Protein AF-A0A7Y4C6B8-F1 (afdb_monomer_lite)

Structure (mmCIF, N/CA/C/O backbone):
data_AF-A0A7Y4C6B8-F1
#
_entry.id   AF-A0A7Y4C6B8-F1
#
loop_
_atom_site.group_PDB
_atom_site.id
_atom_site.type_symbol
_atom_site.label_atom_id
_atom_site.label_alt_id
_atom_site.label_comp_id
_atom_site.label_asym_id
_atom_site.label_entity_id
_atom_site.label_seq_id
_atom_site.pdbx_PDB_ins_code
_atom_site.Cartn_x
_atom_site.Cartn_y
_atom_site.Cartn_z
_atom_site.occupancy
_atom_site.B_iso_or_equiv
_atom_site.auth_seq_id
_atom_site.auth_comp_id
_atom_site.auth_asym_id
_atom_site.auth_atom_id
_atom_site.pdbx_PDB_model_num
ATOM 1 N N . MET A 1 1 ? 4.703 -9.894 2.223 1.00 94.94 1 MET A N 1
ATOM 2 C CA . MET A 1 1 ? 3.287 -9.656 2.581 1.00 94.94 1 MET A CA 1
ATOM 3 C C . MET A 1 1 ? 2.396 -9.545 1.344 1.00 94.94 1 MET A C 1
ATOM 5 O O . MET A 1 1 ? 2.721 -8.784 0.436 1.00 94.94 1 MET A O 1
ATOM 9 N N . ASN A 1 2 ? 1.284 -10.282 1.310 1.00 96.31 2 ASN A N 1
ATOM 10 C CA . ASN A 1 2 ? 0.202 -10.135 0.324 1.00 96.31 2 ASN A CA 1
ATOM 11 C C . ASN A 1 2 ? -0.815 -9.044 0.734 1.00 96.31 2 ASN A C 1
ATOM 13 O O . ASN A 1 2 ? -0.704 -8.438 1.803 1.00 96.31 2 ASN A O 1
ATOM 17 N N . PHE A 1 3 ? -1.805 -8.769 -0.118 1.00 97.38 3 PHE A N 1
ATOM 18 C CA . PHE A 1 3 ? -2.788 -7.704 0.088 1.00 97.38 3 PHE A CA 1
ATOM 19 C C . PHE A 1 3 ? -3.615 -7.889 1.370 1.00 97.38 3 PHE A C 1
ATOM 21 O O . PHE A 1 3 ? -3.855 -6.923 2.105 1.00 97.38 3 PHE A O 1
ATOM 28 N N . LEU A 1 4 ? -3.985 -9.130 1.695 1.00 96.62 4 LEU A N 1
ATOM 29 C CA . LEU A 1 4 ? -4.660 -9.449 2.950 1.00 96.62 4 LEU A CA 1
ATOM 30 C C . LEU A 1 4 ? -3.770 -9.157 4.162 1.00 96.62 4 LEU A C 1
ATOM 32 O O . LEU A 1 4 ? -4.202 -8.496 5.104 1.00 96.62 4 LEU A O 1
ATOM 36 N N . GLU A 1 5 ? -2.516 -9.595 4.135 1.00 96.00 5 GLU A N 1
ATOM 37 C CA . GLU A 1 5 ? -1.558 -9.397 5.225 1.00 96.00 5 GLU A CA 1
ATOM 38 C C . GLU A 1 5 ? -1.247 -7.913 5.460 1.00 96.00 5 GLU A C 1
ATOM 40 O O . GLU A 1 5 ? -1.138 -7.489 6.614 1.00 96.00 5 GLU A O 1
ATOM 45 N N . LEU A 1 6 ? -1.159 -7.109 4.394 1.00 97.12 6 LEU A N 1
ATOM 46 C CA . LEU A 1 6 ? -1.009 -5.651 4.483 1.00 97.12 6 LEU A CA 1
ATOM 47 C C . LEU A 1 6 ? -2.224 -5.002 5.152 1.00 97.12 6 LEU A C 1
ATOM 49 O O . LEU A 1 6 ? -2.068 -4.195 6.070 1.00 97.12 6 LEU A O 1
ATOM 53 N N . SER A 1 7 ? -3.429 -5.398 4.743 1.00 95.81 7 SER A N 1
ATOM 54 C CA . SER A 1 7 ? -4.685 -4.888 5.306 1.00 95.81 7 SER A CA 1
ATOM 55 C C . SER A 1 7 ? -4.831 -5.275 6.780 1.00 95.81 7 SER A C 1
ATOM 57 O O . SER A 1 7 ? -5.122 -4.436 7.635 1.00 95.81 7 SER A O 1
ATOM 59 N N . GLN A 1 8 ? -4.536 -6.530 7.123 1.00 94.19 8 GLN A N 1
ATOM 60 C CA . GLN A 1 8 ? -4.492 -6.992 8.510 1.00 94.19 8 GLN A CA 1
ATOM 61 C C . GLN A 1 8 ? -3.419 -6.258 9.323 1.00 94.19 8 GLN A C 1
ATOM 63 O O . GLN A 1 8 ? -3.629 -5.974 10.505 1.00 94.19 8 GLN A O 1
ATOM 68 N N . ARG A 1 9 ? -2.259 -5.949 8.725 1.00 94.94 9 ARG A N 1
ATOM 69 C CA . ARG A 1 9 ? -1.209 -5.182 9.401 1.00 94.94 9 ARG A CA 1
ATOM 70 C C . ARG A 1 9 ? -1.684 -3.770 9.717 1.00 94.94 9 ARG A C 1
ATOM 72 O O . ARG A 1 9 ? -1.511 -3.359 10.859 1.00 94.94 9 ARG A O 1
ATOM 79 N N . LEU A 1 10 ? -2.313 -3.077 8.767 1.00 95.12 10 LEU A N 1
ATOM 80 C CA . LEU A 1 10 ? -2.910 -1.757 8.993 1.00 95.12 10 LEU A CA 1
ATOM 81 C C . LEU A 1 10 ? -3.919 -1.791 10.147 1.00 95.12 10 LEU A C 1
ATOM 83 O O . LEU A 1 10 ? -3.823 -0.992 11.076 1.00 95.12 10 LEU A O 1
ATOM 87 N N . HIS A 1 11 ? -4.826 -2.768 10.132 1.00 92.06 11 HIS A N 1
ATOM 88 C CA . HIS A 1 11 ? -5.821 -2.945 11.189 1.00 92.06 11 HIS A CA 1
ATOM 89 C C . HIS A 1 11 ? -5.179 -3.093 12.580 1.00 92.06 11 HIS A C 1
ATOM 91 O O . HIS A 1 11 ? -5.579 -2.415 13.528 1.00 92.06 11 HIS A O 1
ATOM 97 N N . ARG A 1 12 ? -4.123 -3.914 12.697 1.00 91.44 12 ARG A N 1
ATOM 98 C CA . ARG A 1 12 ? -3.364 -4.079 13.952 1.00 91.44 12 ARG A CA 1
ATOM 99 C C . ARG A 1 12 ? -2.672 -2.790 14.397 1.00 91.44 12 ARG A C 1
ATOM 101 O O . ARG A 1 12 ? -2.666 -2.486 15.588 1.00 91.44 12 ARG A O 1
ATOM 108 N N . GLU A 1 13 ? -2.086 -2.034 13.470 1.00 92.25 13 GLU A N 1
ATOM 109 C CA . GLU A 1 13 ? -1.398 -0.772 13.788 1.00 92.25 13 GLU A CA 1
ATOM 110 C C . GLU A 1 13 ? -2.356 0.313 14.285 1.00 92.25 13 GLU A C 1
ATOM 112 O O . GLU A 1 13 ? -1.989 1.110 15.150 1.00 92.25 13 GLU A O 1
ATOM 117 N N . MET A 1 14 ? -3.596 0.298 13.797 1.00 90.12 14 MET A N 1
ATOM 118 C CA . MET A 1 14 ? -4.669 1.178 14.256 1.00 90.12 14 MET A CA 1
ATOM 119 C C . MET A 1 14 ? -5.283 0.752 15.600 1.00 90.12 14 MET A C 1
ATOM 121 O O . MET A 1 14 ? -6.167 1.444 16.098 1.00 90.12 14 MET A O 1
ATOM 125 N N . ARG A 1 15 ? -4.795 -0.346 16.208 1.00 79.44 15 ARG A N 1
ATOM 126 C CA . ARG A 1 15 ? -5.259 -0.905 17.496 1.00 79.44 15 ARG A CA 1
ATOM 127 C C . ARG A 1 15 ? -6.767 -1.136 17.555 1.00 79.44 15 ARG A C 1
ATOM 129 O O . ARG A 1 15 ? -7.374 -1.040 18.620 1.00 79.44 15 ARG A O 1
ATOM 136 N N . ASP A 1 16 ? -7.363 -1.432 16.411 1.00 69.44 16 ASP A N 1
ATOM 137 C CA . ASP A 1 16 ? -8.790 -1.661 16.343 1.00 69.44 16 ASP A CA 1
ATOM 138 C C . ASP A 1 16 ? -9.132 -3.045 16.924 1.00 69.44 16 ASP A C 1
ATOM 140 O O . ASP A 1 16 ? -8.413 -4.026 16.717 1.00 69.44 16 ASP A O 1
ATOM 144 N N . SER A 1 17 ? -10.196 -3.111 17.721 1.00 60.72 17 SER A N 1
ATOM 145 C CA . SER A 1 17 ? -10.653 -4.341 18.363 1.00 60.72 17 SER A CA 1
ATOM 146 C C . SER A 1 17 ? -11.562 -5.116 17.410 1.00 60.72 17 SER A C 1
ATOM 148 O O . SER A 1 17 ? -12.606 -4.601 17.013 1.00 60.72 17 SER A O 1
ATOM 150 N N . GLY A 1 18 ? -11.219 -6.361 17.075 1.00 62.47 18 GLY A N 1
ATOM 151 C CA . GLY A 1 18 ? -12.070 -7.210 16.240 1.00 62.47 18 GLY A CA 1
ATOM 152 C C . GLY A 1 18 ? -11.436 -8.543 15.846 1.00 62.47 18 GLY A C 1
ATOM 153 O O . GLY A 1 18 ? -10.245 -8.781 16.054 1.00 62.47 18 GLY A O 1
ATOM 154 N N . THR A 1 19 ? -12.250 -9.427 15.267 1.00 64.88 19 THR A N 1
ATOM 155 C CA . THR A 1 19 ? -11.785 -10.641 14.589 1.00 64.88 19 THR A CA 1
ATOM 156 C C . THR A 1 19 ? -11.108 -10.189 13.294 1.00 64.88 19 THR A C 1
ATOM 158 O O . THR A 1 19 ? -11.776 -9.658 12.416 1.00 64.88 19 THR A O 1
ATOM 161 N N . GLY A 1 20 ? -9.779 -10.290 13.201 1.00 74.25 20 GLY A N 1
ATOM 162 C CA . GLY A 1 20 ? -9.030 -9.761 12.053 1.00 74.25 20 GLY A CA 1
ATOM 163 C C . GLY A 1 20 ? -9.572 -10.240 10.696 1.00 74.25 20 GLY A C 1
ATOM 164 O O . GLY A 1 20 ? -10.102 -11.345 10.593 1.00 74.25 20 GLY A O 1
ATOM 165 N N . MET A 1 21 ? -9.423 -9.411 9.655 1.00 87.38 21 MET A N 1
ATOM 166 C CA . MET A 1 21 ? -9.879 -9.720 8.289 1.00 87.38 21 MET A CA 1
ATOM 167 C C . MET A 1 21 ? -9.337 -11.067 7.805 1.00 87.38 21 MET A C 1
ATOM 169 O O . MET A 1 21 ? -8.136 -11.305 7.895 1.00 87.38 21 MET A O 1
ATOM 173 N N . THR A 1 22 ? -10.190 -11.922 7.242 1.00 90.50 22 THR A N 1
ATOM 174 C CA . THR A 1 22 ? -9.791 -13.196 6.607 1.00 90.50 22 THR A CA 1
ATOM 175 C C . THR A 1 22 ? -9.775 -13.126 5.078 1.00 90.50 22 THR A C 1
ATOM 177 O O . THR A 1 22 ? -9.286 -14.045 4.430 1.00 90.50 22 THR A O 1
A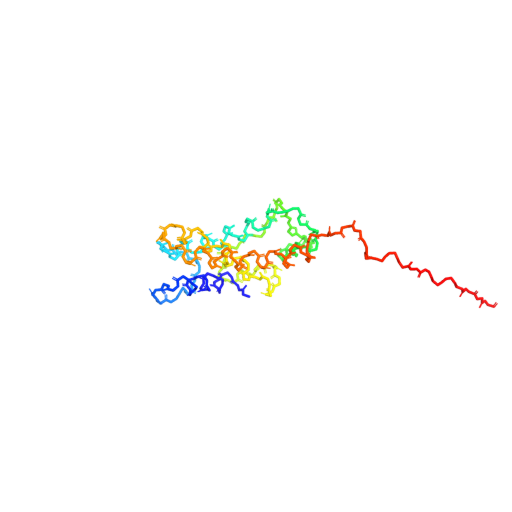TOM 180 N N . SER A 1 23 ? -10.298 -12.042 4.507 1.00 93.44 23 SER A N 1
ATOM 181 C CA . SER A 1 23 ? -10.367 -11.760 3.073 1.00 93.44 23 SER A CA 1
ATOM 182 C C . SER A 1 23 ? -10.420 -10.239 2.870 1.00 93.44 23 SER A C 1
ATOM 184 O O . SER A 1 23 ? -10.846 -9.511 3.768 1.00 93.44 23 SER A O 1
ATOM 186 N N . VAL A 1 24 ? -9.949 -9.757 1.719 1.00 94.00 24 VAL A N 1
ATOM 187 C CA . VAL A 1 24 ? -10.069 -8.347 1.281 1.00 94.00 24 VAL A CA 1
ATOM 188 C C . VAL A 1 24 ? -11.270 -8.131 0.360 1.00 94.00 24 VAL A C 1
ATOM 190 O O . VAL A 1 24 ? -11.669 -7.005 0.081 1.00 94.00 24 VAL A O 1
ATOM 193 N N . GLU A 1 25 ? -11.871 -9.220 -0.104 1.00 95.00 25 GLU A N 1
ATOM 194 C CA . GLU A 1 25 ? -13.023 -9.230 -0.984 1.00 95.00 25 GLU A CA 1
ATOM 195 C C . GLU A 1 25 ? -14.322 -9.020 -0.189 1.00 95.00 25 GLU A C 1
ATOM 197 O O . GLU A 1 25 ? -14.475 -9.512 0.929 1.00 95.00 25 GLU A O 1
ATOM 202 N N . ASN A 1 26 ? -15.285 -8.301 -0.778 1.00 92.25 26 ASN A N 1
ATOM 203 C CA . ASN A 1 26 ? -16.627 -8.065 -0.217 1.00 92.25 26 ASN A CA 1
ATOM 204 C C . ASN A 1 26 ? -16.653 -7.467 1.206 1.00 92.25 26 ASN A C 1
ATOM 206 O O . ASN A 1 26 ? -17.621 -7.662 1.947 1.00 92.25 26 ASN A O 1
ATOM 210 N N . GLN A 1 27 ? -15.610 -6.728 1.592 1.00 91.25 27 GLN A N 1
ATOM 211 C CA . GLN A 1 27 ? -15.573 -6.044 2.882 1.00 91.25 27 GLN A CA 1
ATOM 212 C C . GLN A 1 27 ? -16.605 -4.912 2.942 1.00 91.25 27 GLN A C 1
ATOM 214 O O . GLN A 1 27 ? -17.050 -4.378 1.925 1.00 91.25 27 GLN A O 1
ATOM 219 N N . ARG A 1 28 ? -17.007 -4.545 4.161 1.00 91.31 28 ARG A N 1
ATOM 220 C CA . ARG A 1 28 ? -17.966 -3.465 4.431 1.00 91.31 28 ARG A CA 1
ATOM 221 C C . ARG A 1 28 ? -17.504 -2.615 5.608 1.00 91.31 28 ARG A C 1
ATOM 223 O O . ARG A 1 28 ? -16.757 -3.088 6.466 1.00 91.31 28 ARG A O 1
ATOM 230 N N . GLY A 1 29 ? -17.986 -1.375 5.666 1.00 90.00 29 GLY A N 1
ATOM 231 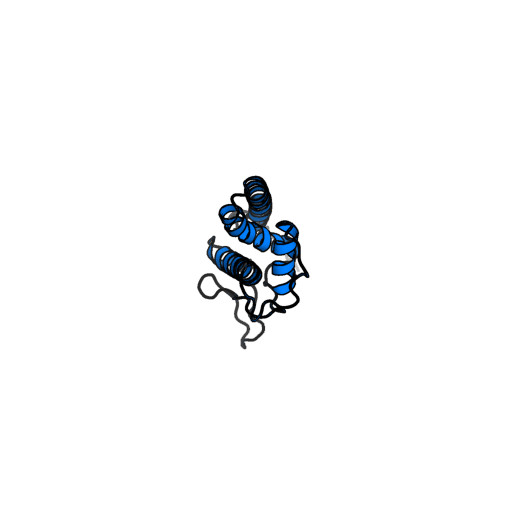C CA . GLY A 1 29 ? -17.685 -0.446 6.757 1.00 90.00 29 GLY A CA 1
ATOM 232 C C . GLY A 1 29 ? -16.180 -0.251 6.943 1.00 90.00 29 GLY A C 1
ATOM 233 O O . GLY A 1 29 ? -15.445 -0.085 5.974 1.00 90.00 29 GLY A O 1
ATOM 234 N N . ARG A 1 30 ? -15.707 -0.331 8.190 1.00 87.06 30 ARG A N 1
ATOM 235 C CA . ARG A 1 30 ? -14.313 -0.023 8.534 1.00 87.06 30 ARG A CA 1
ATOM 236 C C . ARG A 1 30 ? -13.281 -0.958 7.891 1.00 87.06 30 ARG A C 1
ATOM 238 O O . ARG A 1 30 ? -12.182 -0.510 7.584 1.00 87.06 30 ARG A O 1
ATOM 245 N N . TYR A 1 31 ? -13.623 -2.224 7.645 1.00 91.25 31 TYR A N 1
ATOM 246 C CA . TYR A 1 31 ? -12.718 -3.136 6.935 1.00 91.25 31 TYR A CA 1
ATOM 247 C C . TYR A 1 31 ? -12.570 -2.765 5.460 1.00 91.25 31 TYR A C 1
ATOM 249 O O . TYR A 1 31 ? -11.457 -2.812 4.944 1.00 91.25 31 TYR A O 1
ATOM 257 N N . LEU A 1 32 ? -13.654 -2.328 4.807 1.00 93.69 32 LEU A N 1
ATOM 258 C CA . LEU A 1 32 ? -13.584 -1.827 3.433 1.00 93.69 32 LEU A CA 1
ATOM 259 C C . LEU A 1 32 ? -12.675 -0.600 3.355 1.00 93.69 32 LEU A C 1
ATOM 261 O O . LEU A 1 32 ? -11.757 -0.581 2.545 1.00 93.69 32 LEU A O 1
ATOM 265 N N . GLU A 1 33 ? -12.851 0.355 4.271 1.00 93.00 33 GLU A N 1
ATOM 266 C CA . GLU A 1 33 ? -12.004 1.550 4.323 1.00 93.00 33 GLU A CA 1
ATOM 267 C C . GLU A 1 33 ? -10.509 1.224 4.481 1.00 93.00 33 GLU A C 1
ATOM 269 O O . GLU A 1 33 ? -9.660 1.932 3.944 1.00 93.00 33 GLU A O 1
ATOM 274 N N . MET A 1 34 ? -10.164 0.174 5.235 1.00 93.19 34 MET A N 1
ATOM 275 C CA . MET A 1 34 ? -8.772 -0.261 5.407 1.00 93.19 34 MET A CA 1
ATOM 276 C C . MET A 1 34 ? -8.215 -0.910 4.138 1.00 93.19 34 MET A C 1
ATOM 278 O O . MET A 1 34 ? -7.080 -0.624 3.756 1.00 93.19 34 MET A O 1
ATOM 282 N N . VAL A 1 35 ? -9.005 -1.765 3.486 1.00 96.19 35 VAL A N 1
ATOM 283 C CA . VAL A 1 35 ? -8.639 -2.411 2.217 1.00 96.19 35 VAL A CA 1
ATOM 284 C C . VAL A 1 35 ? -8.422 -1.359 1.127 1.00 96.19 35 VAL A C 1
ATOM 286 O O . VAL A 1 35 ? -7.386 -1.366 0.460 1.00 96.19 35 VAL A O 1
ATOM 289 N N . GLU A 1 36 ? -9.351 -0.410 0.999 1.00 96.62 36 GLU A N 1
ATOM 290 C CA . GLU A 1 36 ? -9.264 0.704 0.051 1.00 96.62 36 GLU A CA 1
ATOM 291 C C . GLU A 1 36 ? -8.050 1.589 0.341 1.00 96.62 36 GLU A C 1
ATOM 293 O O . GLU A 1 36 ? -7.297 1.908 -0.575 1.00 96.62 36 GLU A O 1
ATOM 298 N N . ALA A 1 37 ? -7.778 1.908 1.612 1.00 97.19 37 ALA A N 1
ATOM 299 C CA . ALA A 1 37 ? -6.609 2.704 1.982 1.00 97.19 37 ALA A CA 1
ATOM 300 C C . ALA A 1 37 ? -5.283 2.028 1.590 1.00 97.19 37 ALA A C 1
ATOM 302 O O . ALA A 1 37 ? -4.349 2.710 1.166 1.00 97.19 37 ALA A O 1
ATOM 303 N N . VAL A 1 38 ? -5.176 0.699 1.713 1.00 98.00 38 VAL A N 1
ATOM 304 C CA . VAL A 1 38 ? -3.981 -0.051 1.283 1.00 98.00 38 VAL A CA 1
ATOM 305 C C . VAL A 1 38 ? -3.856 -0.062 -0.241 1.00 98.00 38 VAL A C 1
ATOM 307 O O . VAL A 1 38 ? -2.760 0.165 -0.760 1.00 98.00 38 VAL A O 1
ATOM 310 N N . GLN A 1 39 ? -4.959 -0.284 -0.960 1.00 97.81 39 GLN A N 1
ATOM 311 C CA . GLN A 1 39 ? -4.975 -0.254 -2.424 1.00 97.81 39 GLN A CA 1
ATOM 312 C C . GLN A 1 39 ? -4.588 1.134 -2.964 1.00 97.81 39 GLN A C 1
ATOM 314 O O . GLN A 1 39 ? -3.739 1.241 -3.856 1.00 97.81 39 GLN A O 1
ATOM 319 N N . GLU A 1 40 ? -5.162 2.196 -2.396 1.00 97.50 40 GLU A N 1
ATOM 320 C CA . GLU A 1 40 ? -4.873 3.586 -2.753 1.00 97.50 40 GLU A CA 1
ATOM 321 C C . GLU A 1 40 ? -3.420 3.943 -2.433 1.00 97.50 40 GLU A C 1
ATOM 323 O O . GLU A 1 40 ? -2.721 4.505 -3.275 1.00 97.50 40 GLU A O 1
ATOM 328 N N . ALA A 1 41 ? -2.920 3.564 -1.254 1.00 98.19 41 ALA A N 1
ATOM 329 C CA . ALA A 1 41 ? -1.536 3.810 -0.865 1.00 98.19 41 ALA A CA 1
ATOM 330 C C . ALA A 1 41 ? -0.537 3.147 -1.819 1.00 98.19 41 ALA A C 1
ATOM 332 O O . ALA A 1 41 ? 0.456 3.771 -2.196 1.00 98.19 41 ALA A O 1
ATOM 333 N N . TRP A 1 42 ? -0.795 1.903 -2.228 1.00 98.00 42 TRP A N 1
ATOM 334 C CA . TRP A 1 42 ? 0.071 1.196 -3.166 1.00 98.00 42 TRP A CA 1
ATOM 335 C C . TRP A 1 42 ? 0.036 1.816 -4.562 1.00 98.00 42 TRP A C 1
ATOM 337 O O . TRP A 1 42 ? 1.085 2.057 -5.158 1.00 98.00 42 TRP A O 1
ATOM 347 N N . THR A 1 43 ? -1.155 2.120 -5.072 1.00 96.94 43 THR A N 1
ATOM 348 C CA . THR A 1 43 ? -1.315 2.760 -6.386 1.00 96.94 43 THR A CA 1
ATOM 349 C C . THR A 1 43 ? -0.665 4.145 -6.393 1.00 96.94 43 THR A C 1
ATOM 351 O O . THR A 1 43 ? 0.107 4.481 -7.290 1.00 96.94 43 THR A O 1
ATOM 354 N N . GLY A 1 44 ? -0.895 4.927 -5.336 1.00 96.56 44 GLY A N 1
ATOM 355 C CA . GLY A 1 44 ? -0.310 6.250 -5.154 1.00 96.56 44 GLY A CA 1
ATOM 356 C C . GLY A 1 44 ? 1.212 6.216 -5.037 1.00 96.56 44 GLY A C 1
ATOM 357 O O . GLY A 1 44 ? 1.877 7.073 -5.610 1.00 96.56 44 GLY A O 1
ATOM 358 N N . LEU A 1 45 ? 1.788 5.217 -4.359 1.00 96.62 45 LEU A N 1
ATOM 359 C CA . LEU A 1 45 ? 3.241 5.067 -4.248 1.00 96.62 45 LEU A CA 1
ATOM 360 C C . LEU A 1 45 ? 3.898 4.916 -5.625 1.00 96.62 45 LEU A C 1
ATOM 362 O O . LEU A 1 45 ? 4.888 5.598 -5.903 1.00 96.62 45 LEU A O 1
ATOM 366 N N . GLN A 1 46 ? 3.326 4.080 -6.493 1.00 96.69 46 GLN A N 1
ATOM 367 C CA . GLN A 1 46 ? 3.850 3.820 -7.837 1.00 96.69 46 GLN A CA 1
ATOM 368 C C . GLN A 1 46 ? 3.870 5.077 -8.715 1.00 96.69 46 GLN A C 1
ATOM 370 O O . GLN A 1 46 ? 4.801 5.255 -9.491 1.00 96.69 46 GLN A O 1
ATOM 375 N N . GLY A 1 47 ? 2.892 5.971 -8.549 1.00 94.56 47 GLY A N 1
ATOM 376 C CA . GLY A 1 47 ? 2.830 7.258 -9.253 1.00 94.56 47 GLY A CA 1
ATOM 377 C C . GLY A 1 47 ? 3.461 8.441 -8.506 1.00 94.56 47 GLY A C 1
ATOM 378 O O . GLY A 1 47 ? 3.468 9.554 -9.023 1.00 94.56 47 GLY A O 1
ATOM 379 N N . SER A 1 48 ? 3.964 8.250 -7.282 1.00 93.12 48 SER A N 1
ATOM 380 C CA . SER A 1 48 ? 4.347 9.371 -6.402 1.00 93.12 48 SER A CA 1
ATOM 381 C C . SER A 1 48 ? 5.634 10.098 -6.806 1.00 93.12 48 SER A C 1
ATOM 383 O O . SER A 1 48 ? 5.864 11.234 -6.375 1.00 93.12 48 SER A O 1
ATOM 385 N N . LYS A 1 49 ? 6.499 9.439 -7.581 1.00 90.12 49 LYS A N 1
ATOM 386 C CA . LYS A 1 49 ? 7.806 9.936 -8.025 1.00 90.12 49 LYS A CA 1
ATOM 387 C C . LYS A 1 49 ? 8.099 9.422 -9.430 1.00 90.12 49 LYS A C 1
ATOM 389 O O . LYS A 1 49 ? 7.544 8.418 -9.866 1.00 90.12 49 LYS A O 1
ATOM 394 N N . ALA A 1 50 ? 9.042 10.075 -10.102 1.00 89.50 50 ALA A N 1
ATOM 395 C CA . ALA A 1 50 ? 9.668 9.542 -11.305 1.00 89.50 50 ALA A CA 1
ATOM 396 C C . ALA A 1 50 ? 10.667 8.437 -10.917 1.00 89.50 50 ALA A C 1
ATOM 398 O O . ALA A 1 50 ? 11.873 8.670 -10.857 1.00 89.50 50 ALA A O 1
ATOM 399 N N . TRP A 1 51 ? 10.148 7.262 -10.561 1.00 92.44 51 TRP A N 1
ATOM 400 C CA . TRP A 1 51 ? 10.966 6.108 -10.196 1.00 92.44 51 TRP A CA 1
ATOM 401 C C . TRP A 1 51 ? 11.820 5.621 -11.368 1.00 92.44 51 TRP A C 1
ATOM 403 O O . TRP A 1 51 ? 11.388 5.667 -12.522 1.00 92.44 51 TRP A O 1
ATOM 413 N N . ASP A 1 52 ? 13.006 5.099 -11.058 1.00 90.94 52 ASP A N 1
ATOM 414 C CA . ASP A 1 52 ? 13.821 4.364 -12.020 1.00 90.94 52 ASP A CA 1
ATOM 415 C C . ASP A 1 52 ? 13.073 3.112 -12.517 1.00 90.94 52 ASP A C 1
ATOM 417 O O . ASP A 1 52 ? 12.269 2.514 -11.800 1.00 90.94 52 ASP A O 1
ATOM 421 N N . THR A 1 53 ? 13.368 2.673 -13.739 1.00 88.44 53 THR A N 1
ATOM 422 C CA . THR A 1 53 ? 12.860 1.416 -14.318 1.00 88.44 53 THR A CA 1
ATOM 423 C C . THR A 1 53 ? 13.032 0.190 -13.410 1.00 88.44 53 THR A C 1
ATOM 425 O O . THR A 1 53 ? 12.198 -0.708 -13.428 1.00 88.44 53 THR A O 1
ATOM 428 N N . THR A 1 54 ? 14.068 0.172 -12.569 1.00 90.69 54 THR A N 1
ATOM 429 C CA . THR A 1 54 ? 14.368 -0.887 -11.592 1.00 90.69 54 THR A CA 1
ATOM 430 C C . THR A 1 54 ? 13.396 -0.949 -10.414 1.00 90.69 54 THR A C 1
ATOM 432 O O . THR A 1 54 ? 13.380 -1.952 -9.698 1.00 90.69 54 THR A O 1
ATOM 435 N N . PHE A 1 55 ? 12.587 0.091 -10.195 1.00 94.38 55 PHE A N 1
ATOM 436 C CA . PHE A 1 55 ? 11.497 0.065 -9.221 1.00 94.38 55 PHE A CA 1
ATOM 437 C C . PHE A 1 55 ? 10.367 -0.857 -9.668 1.00 94.38 55 PHE A C 1
ATOM 439 O O . PHE A 1 55 ? 9.811 -1.587 -8.849 1.00 94.38 55 PHE A O 1
ATOM 446 N N . TYR A 1 56 ? 10.010 -0.807 -10.952 1.00 94.25 56 TYR A N 1
ATOM 447 C CA . TYR A 1 56 ? 8.826 -1.483 -11.462 1.00 94.25 56 TYR A CA 1
ATOM 448 C C . TYR A 1 56 ? 9.079 -2.980 -11.665 1.00 94.25 56 TYR A C 1
ATOM 450 O O . TYR A 1 56 ? 10.026 -3.400 -12.334 1.00 94.25 56 TYR A O 1
ATOM 458 N N . GLY A 1 57 ? 8.198 -3.799 -11.088 1.00 92.88 57 GLY A N 1
ATOM 459 C CA . GLY A 1 57 ? 8.244 -5.250 -11.234 1.00 92.88 57 GLY A CA 1
ATOM 460 C C . GLY A 1 57 ? 7.753 -5.747 -12.594 1.00 92.88 57 GLY A C 1
ATOM 461 O O . GLY A 1 57 ? 7.122 -5.022 -13.365 1.00 92.88 57 GLY A O 1
ATOM 462 N N . ASN A 1 58 ? 8.002 -7.027 -12.863 1.00 94.25 58 ASN A N 1
ATOM 463 C CA . ASN A 1 58 ? 7.450 -7.724 -14.022 1.00 94.25 58 ASN A CA 1
ATOM 464 C C . ASN A 1 58 ? 5.978 -8.090 -13.792 1.00 94.25 58 ASN A C 1
ATOM 466 O O . ASN A 1 58 ? 5.575 -8.422 -12.675 1.00 94.25 58 ASN A O 1
ATOM 470 N N . LYS A 1 59 ? 5.194 -8.097 -14.869 1.00 92.06 59 LYS A N 1
ATOM 471 C CA . LYS A 1 59 ? 3.828 -8.616 -14.887 1.00 92.06 59 LYS A CA 1
ATOM 472 C C . LYS A 1 59 ? 3.880 -10.131 -15.107 1.00 92.06 59 LYS A C 1
ATOM 474 O O . LYS A 1 59 ? 4.328 -10.548 -16.175 1.00 92.06 59 LYS A O 1
ATOM 479 N N . PRO A 1 60 ? 3.459 -10.954 -14.131 1.00 86.38 60 PRO A N 1
ATOM 480 C CA . PRO A 1 60 ? 3.631 -12.404 -14.216 1.00 86.38 60 PRO A CA 1
ATOM 481 C C . PRO A 1 60 ? 2.739 -13.054 -15.283 1.00 86.38 60 PRO A C 1
ATOM 483 O O . PRO A 1 60 ? 3.138 -14.044 -15.885 1.00 86.38 60 PRO A O 1
ATOM 486 N N . ASP A 1 61 ? 1.566 -12.475 -15.553 1.00 85.62 61 ASP A N 1
ATOM 487 C CA . ASP A 1 61 ? 0.509 -13.125 -16.340 1.00 85.62 61 ASP A CA 1
ATOM 488 C C . ASP A 1 61 ? 0.480 -12.711 -17.826 1.00 85.62 61 ASP A C 1
ATOM 490 O O . ASP A 1 61 ? -0.472 -13.026 -18.540 1.00 85.62 61 ASP A O 1
ATOM 494 N N . ILE A 1 62 ? 1.497 -11.989 -18.319 1.00 86.50 62 ILE A N 1
ATOM 495 C CA . ILE A 1 62 ? 1.550 -11.477 -19.701 1.00 86.50 62 ILE A CA 1
ATOM 496 C C . ILE A 1 62 ? 2.746 -12.075 -20.448 1.00 86.50 62 ILE A C 1
ATOM 498 O O . ILE A 1 62 ? 3.863 -12.100 -19.937 1.00 86.50 62 ILE A O 1
ATOM 502 N N . THR A 1 63 ? 2.510 -12.545 -21.680 1.00 90.00 63 THR A N 1
ATOM 503 C CA . THR A 1 63 ? 3.547 -13.048 -22.598 1.00 90.00 63 THR A CA 1
ATOM 504 C C . THR A 1 63 ? 3.537 -12.224 -23.896 1.00 90.00 63 THR A C 1
ATOM 506 O O . THR A 1 63 ? 2.489 -12.167 -24.541 1.00 90.00 63 THR A O 1
ATOM 509 N N . PR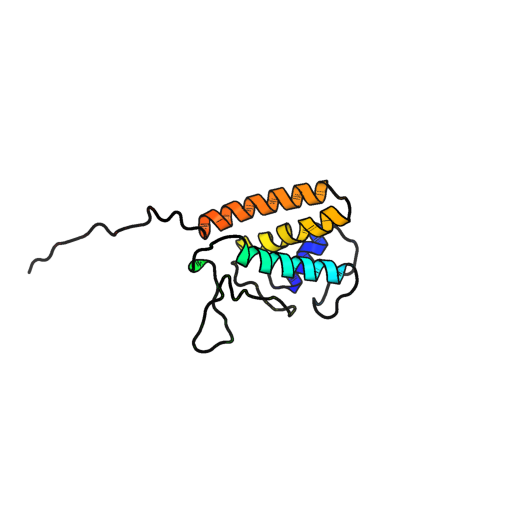O A 1 64 ? 4.661 -11.609 -24.319 1.00 88.12 64 PRO A N 1
ATOM 510 C CA . PRO A 1 64 ? 5.970 -11.596 -23.657 1.00 88.12 64 PRO A CA 1
ATOM 511 C C . PRO A 1 64 ? 5.933 -10.861 -22.309 1.00 88.12 64 PRO A C 1
ATOM 513 O O . PRO A 1 64 ? 5.062 -10.025 -22.086 1.00 88.12 64 PRO A O 1
ATOM 516 N N . VAL A 1 65 ? 6.876 -11.179 -21.414 1.00 89.25 65 VAL A N 1
ATOM 517 C CA . VAL A 1 65 ? 6.943 -10.558 -20.082 1.00 89.25 65 VAL A CA 1
ATOM 518 C C . VAL A 1 65 ? 7.150 -9.052 -20.232 1.00 89.25 65 VAL A C 1
ATOM 520 O O . VAL A 1 65 ? 8.170 -8.599 -20.747 1.00 89.25 65 VAL A O 1
ATOM 523 N N . THR A 1 66 ? 6.173 -8.284 -19.762 1.00 92.06 66 THR A N 1
ATOM 524 C CA . THR A 1 66 ? 6.209 -6.816 -19.698 1.00 92.06 66 THR A CA 1
ATOM 525 C C . THR A 1 66 ? 6.370 -6.344 -18.255 1.00 92.06 66 THR A C 1
ATOM 527 O O . THR A 1 66 ? 6.003 -7.069 -17.332 1.00 92.06 66 THR A O 1
ATOM 530 N N . GLN A 1 67 ? 6.856 -5.122 -18.039 1.00 93.12 67 GLN A N 1
ATOM 531 C CA . GLN A 1 67 ? 6.954 -4.502 -16.710 1.00 93.12 67 GLN A CA 1
ATOM 532 C C . GLN A 1 67 ? 5.760 -3.591 -16.407 1.00 93.12 67 GLN A C 1
ATOM 534 O O . GLN A 1 67 ? 5.094 -3.096 -17.318 1.00 93.12 67 GLN A O 1
ATOM 539 N N . TYR A 1 68 ? 5.486 -3.369 -15.121 1.00 95.19 68 TYR A N 1
ATOM 540 C CA . TYR A 1 68 ? 4.620 -2.272 -14.680 1.00 95.19 68 TYR A CA 1
ATOM 541 C C . TYR A 1 68 ? 5.261 -0.913 -14.998 1.00 95.19 68 TYR A C 1
ATOM 543 O O . TYR A 1 68 ? 6.455 -0.819 -15.283 1.00 95.19 68 TYR A O 1
ATOM 551 N N . SER A 1 69 ? 4.468 0.156 -14.960 1.00 93.62 69 SER A N 1
ATOM 552 C CA . SER A 1 69 ? 4.972 1.518 -15.157 1.00 93.62 69 SER A CA 1
ATOM 553 C C . SER A 1 69 ? 4.118 2.543 -14.412 1.00 93.62 69 SER A C 1
ATOM 555 O O . SER A 1 69 ? 3.049 2.218 -13.904 1.00 93.62 69 SER A O 1
ATOM 557 N N . GLN A 1 70 ? 4.544 3.807 -14.409 1.00 91.38 70 GLN A N 1
ATOM 558 C CA . GLN A 1 70 ? 3.754 4.914 -13.852 1.00 91.38 70 GLN A CA 1
ATOM 559 C C . GLN A 1 70 ? 2.356 5.063 -14.486 1.00 91.38 70 GLN A C 1
ATOM 561 O O . GLN A 1 70 ? 1.441 5.559 -13.837 1.00 91.38 70 GLN A O 1
ATOM 566 N N . TYR A 1 71 ? 2.189 4.648 -15.749 1.00 91.81 71 TYR A N 1
ATOM 567 C CA . TYR A 1 71 ? 0.922 4.741 -16.488 1.00 91.81 71 TYR A CA 1
ATOM 568 C C . TYR A 1 71 ? 0.122 3.438 -16.457 1.00 91.81 71 TYR A C 1
ATOM 570 O O . TYR A 1 71 ? -1.009 3.390 -16.930 1.00 91.81 71 TYR A O 1
ATOM 578 N N . ASP A 1 72 ? 0.722 2.380 -15.922 1.00 94.00 72 ASP A N 1
ATOM 579 C CA . ASP A 1 72 ? 0.162 1.039 -15.876 1.00 94.00 72 ASP A CA 1
ATOM 580 C C . ASP A 1 72 ? 0.589 0.383 -14.553 1.00 94.00 72 ASP A C 1
ATOM 582 O O . ASP A 1 72 ? 1.483 -0.478 -14.534 1.00 94.00 72 ASP A O 1
ATOM 586 N N . PRO A 1 73 ? 0.052 0.894 -13.427 1.00 95.75 73 PRO A N 1
ATOM 587 C CA . PRO A 1 73 ? 0.428 0.448 -12.098 1.00 95.75 73 PRO A CA 1
ATOM 588 C C . PRO A 1 73 ? -0.178 -0.921 -11.781 1.00 95.75 73 PRO A C 1
ATOM 590 O O . PRO A 1 73 ? -1.240 -1.302 -12.274 1.00 95.75 73 PRO A O 1
ATOM 593 N N . GLN A 1 74 ? 0.468 -1.653 -10.879 1.00 96.81 74 GLN A N 1
ATOM 594 C CA . GLN A 1 74 ? -0.110 -2.849 -10.286 1.00 96.81 74 GLN A CA 1
ATOM 595 C C . GLN A 1 74 ? -1.275 -2.460 -9.373 1.00 96.81 74 GLN A C 1
ATOM 597 O O . GLN A 1 74 ? -1.077 -1.754 -8.382 1.00 96.81 74 GLN A O 1
ATOM 602 N N . ILE A 1 75 ? -2.460 -2.996 -9.653 1.00 95.94 75 ILE A N 1
ATOM 603 C CA . ILE A 1 75 ? -3.640 -2.861 -8.796 1.00 95.94 75 ILE A CA 1
ATOM 604 C C . ILE A 1 75 ? -3.823 -4.154 -8.000 1.00 95.94 75 ILE A C 1
ATOM 606 O O . ILE A 1 75 ? -3.918 -5.231 -8.583 1.00 95.94 75 ILE A O 1
ATOM 610 N N . LEU A 1 76 ? -3.870 -4.050 -6.670 1.00 96.44 76 LEU A N 1
ATOM 611 C CA . LEU A 1 76 ? -4.165 -5.185 -5.790 1.00 96.44 76 LEU A CA 1
ATOM 612 C C . LEU A 1 76 ? -5.681 -5.337 -5.678 1.00 96.44 76 LEU A C 1
ATOM 614 O O . LEU A 1 76 ? -6.377 -4.369 -5.374 1.00 96.44 76 LEU A O 1
ATOM 618 N N . THR A 1 77 ? -6.195 -6.533 -5.938 1.00 95.25 77 THR A N 1
ATOM 619 C CA . THR A 1 77 ? -7.637 -6.824 -5.978 1.00 95.25 77 THR A CA 1
ATOM 620 C C . THR A 1 77 ? -8.008 -8.068 -5.180 1.00 95.25 77 THR A C 1
ATOM 622 O O . THR A 1 77 ? -9.057 -8.088 -4.541 1.00 95.25 77 THR A O 1
ATOM 625 N N . LYS A 1 78 ? -7.153 -9.093 -5.184 1.00 95.81 78 LYS A N 1
ATOM 626 C CA . LYS A 1 78 ? -7.377 -10.372 -4.505 1.00 95.81 78 LYS A CA 1
ATOM 627 C C . LYS A 1 78 ? -6.529 -10.464 -3.250 1.00 95.81 78 LYS A C 1
ATOM 629 O O . LYS A 1 78 ? -5.427 -9.921 -3.195 1.00 95.81 78 LYS A O 1
ATOM 634 N N . SER A 1 79 ? -6.995 -11.234 -2.269 1.00 96.06 79 SER A N 1
ATOM 635 C CA . SER A 1 79 ? -6.284 -11.424 -0.992 1.00 96.06 79 SER A CA 1
ATOM 636 C C . SER A 1 79 ? -4.823 -11.862 -1.161 1.00 96.06 79 SER A C 1
ATOM 638 O O . SER A 1 79 ? -3.958 -11.448 -0.391 1.00 96.06 79 SER A O 1
ATOM 640 N N . LEU A 1 80 ? -4.552 -12.687 -2.178 1.00 96.12 80 LEU A N 1
ATOM 641 C CA . LEU A 1 80 ? -3.231 -13.252 -2.454 1.00 96.12 80 LEU A CA 1
ATOM 642 C C . LEU A 1 80 ? -2.355 -12.382 -3.362 1.00 96.12 80 LEU A C 1
ATOM 644 O O . LEU A 1 80 ? -1.214 -12.763 -3.615 1.00 96.12 80 LEU A O 1
ATOM 648 N N . ASP A 1 81 ? -2.844 -11.235 -3.838 1.00 96.31 81 ASP A N 1
ATOM 649 C CA . ASP A 1 81 ? -2.030 -10.349 -4.667 1.00 96.31 81 ASP A CA 1
ATOM 650 C C . ASP A 1 81 ? -0.845 -9.831 -3.846 1.00 96.31 81 ASP A C 1
ATOM 652 O O . ASP A 1 81 ? -1.002 -9.337 -2.727 1.00 96.31 81 ASP A O 1
ATOM 656 N N . VAL A 1 82 ? 0.361 -9.952 -4.398 1.00 96.00 82 VAL A N 1
ATOM 657 C CA . VAL A 1 82 ? 1.599 -9.519 -3.743 1.00 96.00 82 VAL A CA 1
ATOM 658 C C . VAL A 1 82 ? 2.111 -8.268 -4.454 1.00 96.00 82 VAL A C 1
ATOM 660 O O . VAL A 1 82 ? 2.309 -8.320 -5.673 1.00 96.00 82 VAL A O 1
ATOM 663 N N . PRO A 1 83 ? 2.353 -7.150 -3.742 1.00 96.94 83 PRO A N 1
ATOM 664 C CA . PRO A 1 83 ? 3.041 -6.013 -4.334 1.00 96.94 83 PRO A CA 1
ATOM 665 C C . PRO A 1 83 ? 4.415 -6.453 -4.833 1.00 96.94 83 PRO A C 1
ATOM 667 O O . PRO A 1 83 ? 5.156 -7.107 -4.096 1.00 96.94 83 PRO A O 1
ATOM 670 N N . TYR A 1 84 ? 4.801 -6.040 -6.039 1.00 95.56 84 TYR A N 1
ATOM 671 C CA . TYR A 1 84 ? 6.134 -6.358 -6.570 1.00 95.56 84 TYR A CA 1
ATOM 672 C C . TYR A 1 84 ? 7.284 -5.736 -5.754 1.00 95.56 84 TYR A C 1
ATOM 674 O O . TYR A 1 84 ? 8.454 -6.048 -5.975 1.00 95.56 84 TYR A O 1
ATOM 682 N N . LEU A 1 85 ? 6.963 -4.833 -4.825 1.00 94.69 85 LEU A N 1
ATOM 683 C CA . LEU A 1 85 ? 7.920 -4.196 -3.940 1.00 94.69 85 LEU A CA 1
ATOM 684 C C . LEU A 1 85 ? 8.569 -5.233 -2.997 1.00 94.69 85 LEU A C 1
ATOM 686 O O . LEU A 1 85 ? 7.837 -6.013 -2.380 1.00 94.69 85 LEU A O 1
ATOM 690 N N . PRO A 1 86 ? 9.906 -5.232 -2.816 1.00 93.94 86 PRO A N 1
ATOM 691 C CA . PRO A 1 86 ? 10.573 -6.147 -1.891 1.00 93.94 86 PRO A CA 1
ATOM 692 C C . PRO A 1 86 ? 10.033 -6.044 -0.465 1.00 93.94 86 PRO A C 1
ATOM 694 O O . PRO A 1 86 ? 9.731 -4.950 0.015 1.00 93.94 86 PRO A O 1
ATOM 697 N N . GLU A 1 87 ? 9.972 -7.178 0.235 1.00 92.88 87 GLU A N 1
ATOM 698 C CA . GLU A 1 87 ? 9.319 -7.300 1.545 1.00 92.88 87 GLU A CA 1
ATOM 699 C C . GLU A 1 87 ? 9.801 -6.271 2.578 1.00 92.88 87 GLU A C 1
ATOM 701 O O . GLU A 1 87 ? 8.984 -5.666 3.271 1.00 92.88 87 GLU A O 1
ATOM 706 N N . GLN A 1 88 ? 11.105 -5.985 2.607 1.00 93.31 88 GLN A N 1
ATOM 707 C CA . GLN A 1 88 ? 11.714 -4.988 3.496 1.00 93.31 88 GLN A CA 1
ATOM 708 C C . GLN A 1 88 ? 11.139 -3.567 3.341 1.00 93.31 88 GLN A C 1
ATOM 710 O O . GLN A 1 88 ? 11.198 -2.778 4.282 1.00 93.31 88 GLN A O 1
ATOM 715 N N . TYR A 1 89 ? 10.562 -3.241 2.180 1.00 96.00 89 TYR A N 1
ATOM 716 C CA . TYR A 1 89 ? 9.965 -1.936 1.897 1.00 96.00 89 TYR A CA 1
ATOM 717 C C . TYR A 1 89 ? 8.434 -1.955 1.894 1.00 96.00 89 TYR A C 1
ATOM 719 O O . TYR A 1 89 ? 7.828 -0.891 1.957 1.00 96.00 89 TYR A O 1
ATOM 727 N N . GLN A 1 90 ? 7.782 -3.122 1.881 1.00 97.06 90 GLN A N 1
ATOM 728 C CA . GLN A 1 90 ? 6.315 -3.229 1.781 1.00 97.06 90 GLN A CA 1
ATOM 729 C C . GLN A 1 90 ? 5.565 -2.510 2.907 1.00 97.06 90 GLN A C 1
ATOM 731 O O . GLN A 1 90 ? 4.446 -2.038 2.709 1.00 97.06 90 GLN A O 1
ATOM 736 N N . LEU A 1 91 ? 6.186 -2.357 4.079 1.00 97.25 91 LEU A N 1
ATOM 737 C CA . LEU A 1 91 ? 5.576 -1.658 5.206 1.00 97.25 91 LEU A CA 1
ATOM 738 C C . LEU A 1 91 ? 5.332 -0.161 4.926 1.00 97.25 91 LEU A C 1
ATOM 740 O O . LEU A 1 91 ? 4.477 0.443 5.570 1.00 97.25 91 LEU A O 1
ATOM 744 N N . VAL A 1 92 ? 6.004 0.431 3.931 1.00 97.75 92 VAL A N 1
ATOM 745 C CA . VAL A 1 92 ? 5.747 1.817 3.505 1.00 97.75 92 VAL A CA 1
ATOM 746 C C . VAL A 1 92 ? 4.304 2.008 3.031 1.00 97.75 92 VAL A C 1
ATOM 748 O O . VAL A 1 92 ? 3.699 3.045 3.299 1.00 97.75 92 VAL A O 1
ATOM 751 N N . ILE A 1 93 ? 3.724 0.972 2.414 1.00 98.25 93 ILE A N 1
ATOM 752 C CA . ILE A 1 93 ? 2.333 0.952 1.950 1.00 98.25 93 ILE A CA 1
ATOM 753 C C . ILE A 1 93 ? 1.395 1.053 3.154 1.00 98.25 93 ILE A C 1
ATOM 755 O O . ILE A 1 93 ? 0.475 1.864 3.152 1.00 98.25 93 ILE A O 1
ATOM 759 N N . VAL A 1 94 ? 1.668 0.283 4.213 1.00 98.00 94 VAL A N 1
ATOM 760 C CA . VAL A 1 94 ? 0.866 0.285 5.446 1.00 98.00 94 VAL A CA 1
ATOM 761 C C . VAL A 1 94 ? 0.900 1.656 6.116 1.00 98.00 94 VAL A C 1
ATOM 763 O O . VAL A 1 94 ? -0.148 2.190 6.475 1.00 98.00 94 VAL A O 1
ATOM 766 N N . TRP A 1 95 ? 2.084 2.255 6.267 1.00 98.06 95 TRP A N 1
ATOM 767 C CA . TRP A 1 95 ? 2.200 3.564 6.913 1.00 98.06 95 TRP A CA 1
ATOM 768 C C . TRP A 1 95 ? 1.560 4.678 6.090 1.00 98.06 95 TRP A C 1
ATOM 770 O O . TRP A 1 95 ? 0.894 5.540 6.660 1.00 98.06 95 TRP A O 1
ATOM 780 N N . LYS A 1 96 ? 1.679 4.635 4.757 1.00 98.06 96 LYS A N 1
ATOM 781 C CA . LYS A 1 96 ? 0.963 5.568 3.881 1.00 98.06 96 LYS A CA 1
ATOM 782 C C . LYS A 1 96 ? -0.553 5.400 4.008 1.00 98.06 96 LYS A C 1
ATOM 784 O O . LYS A 1 96 ? -1.258 6.399 4.154 1.00 98.06 96 LYS A O 1
ATOM 789 N N . ALA A 1 97 ? -1.037 4.158 3.998 1.00 97.88 97 ALA A N 1
ATOM 790 C CA . ALA A 1 97 ? -2.454 3.832 4.136 1.00 97.88 97 ALA A CA 1
ATOM 791 C C . ALA A 1 97 ? -3.032 4.303 5.477 1.00 97.88 97 ALA A C 1
ATOM 793 O O . ALA A 1 97 ? -4.174 4.741 5.530 1.00 97.88 97 ALA A O 1
ATOM 794 N N . MET A 1 98 ? -2.237 4.279 6.550 1.00 97.25 98 MET A N 1
ATOM 795 C CA . MET A 1 98 ? -2.656 4.671 7.900 1.00 97.25 98 MET A CA 1
ATOM 796 C C . MET A 1 98 ? -2.975 6.166 8.055 1.00 97.25 98 MET A C 1
ATOM 798 O O . MET A 1 98 ? -3.774 6.524 8.921 1.00 97.25 98 MET A O 1
ATOM 802 N N . ILE A 1 99 ? -2.405 7.039 7.217 1.00 96.56 99 ILE A N 1
ATOM 803 C CA . ILE A 1 99 ? -2.570 8.500 7.328 1.00 96.56 99 ILE A CA 1
ATOM 804 C C . ILE A 1 99 ? -4.043 8.915 7.198 1.00 96.56 99 ILE A C 1
ATOM 806 O O . ILE A 1 99 ? -4.543 9.674 8.026 1.00 96.56 99 ILE A O 1
ATOM 810 N N . GLY A 1 100 ? -4.748 8.411 6.182 1.00 94.25 100 GLY A N 1
ATOM 811 C CA . GLY A 1 100 ? -6.147 8.774 5.924 1.00 94.25 100 GLY A CA 1
ATOM 812 C C . GLY A 1 100 ? -7.088 8.388 7.074 1.00 94.25 100 GLY A C 1
ATOM 813 O O . GLY A 1 100 ? -7.763 9.260 7.625 1.00 94.25 100 GLY A O 1
ATOM 814 N N . PRO A 1 101 ? -7.116 7.109 7.490 1.00 93.69 101 PRO A N 1
ATOM 815 C CA . PRO A 1 101 ? -7.892 6.665 8.639 1.00 93.69 101 PRO A CA 1
ATOM 816 C C . PRO A 1 101 ? -7.530 7.386 9.948 1.00 93.69 101 PRO A C 1
ATOM 818 O O . PRO A 1 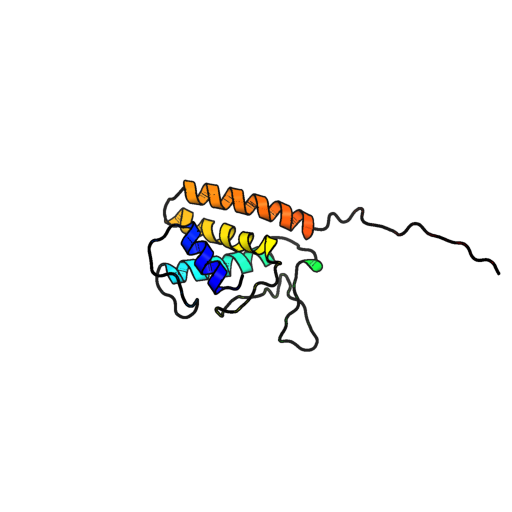101 ? -8.432 7.741 10.703 1.00 93.69 101 PRO A O 1
ATOM 821 N N . ALA A 1 102 ? -6.246 7.664 10.215 1.00 94.19 102 ALA A N 1
ATOM 822 C CA . ALA A 1 102 ? -5.830 8.396 11.419 1.00 94.19 102 ALA A CA 1
ATOM 823 C C . ALA A 1 102 ? -6.422 9.815 11.481 1.00 94.19 102 ALA A C 1
ATOM 825 O O . ALA A 1 102 ? -6.878 10.246 12.541 1.00 94.19 102 ALA A O 1
ATOM 826 N N . ILE A 1 103 ? -6.479 10.515 10.342 1.00 94.38 103 ILE A N 1
ATOM 827 C CA . ILE A 1 103 ? -7.121 11.834 10.237 1.00 94.38 103 ILE A CA 1
ATOM 828 C C . ILE A 1 103 ? -8.625 11.727 10.502 1.00 94.38 103 ILE A C 1
ATOM 830 O O . ILE A 1 103 ? -9.158 12.504 11.292 1.00 94.38 103 ILE A O 1
ATOM 834 N N . ARG A 1 104 ? -9.315 10.752 9.892 1.00 92.69 104 ARG A N 1
ATOM 835 C CA . ARG A 1 104 ? -10.769 10.570 10.077 1.00 92.69 104 ARG A CA 1
ATOM 836 C C . ARG A 1 104 ? -11.152 10.295 11.529 1.00 92.69 104 ARG A C 1
ATOM 838 O O . ARG A 1 104 ? -12.189 10.763 11.984 1.00 92.69 104 ARG A O 1
ATOM 845 N N . MET A 1 105 ? -10.314 9.558 12.254 1.00 91.06 105 MET A N 1
ATOM 846 C CA . MET A 1 105 ? -10.519 9.265 13.676 1.00 91.06 105 MET A CA 1
ATOM 847 C C . MET A 1 105 ? -10.084 10.405 14.604 1.00 91.06 105 MET A C 1
ATOM 849 O O . MET A 1 105 ? -10.248 10.279 15.814 1.00 91.06 105 MET A O 1
ATOM 853 N N . ASN A 1 106 ? -9.521 11.493 14.064 1.00 94.44 106 ASN A N 1
ATOM 854 C CA . ASN A 1 106 ? -8.908 12.571 14.837 1.00 94.44 106 ASN A CA 1
ATOM 855 C C . ASN A 1 106 ? -7.869 12.047 15.853 1.00 94.44 106 ASN A C 1
ATOM 857 O O . ASN A 1 106 ? -7.877 12.429 17.022 1.00 94.44 106 ASN A O 1
ATOM 861 N N . ALA A 1 107 ? -6.998 11.141 15.397 1.00 95.06 107 ALA A N 1
ATOM 862 C CA . ALA A 1 107 ? -5.993 10.452 16.207 1.00 95.06 107 ALA A CA 1
ATOM 863 C C . ALA A 1 107 ? -4.573 10.977 15.883 1.00 95.06 107 ALA A C 1
ATOM 865 O O . ALA A 1 107 ? -3.867 10.386 15.052 1.00 95.06 107 ALA A O 1
ATOM 866 N N . PRO A 1 108 ? -4.139 12.112 16.472 1.00 95.06 108 PRO A N 1
ATOM 867 C CA . PRO A 1 108 ? -2.870 12.762 16.134 1.00 95.06 108 PRO A CA 1
ATOM 868 C C . PRO A 1 108 ? -1.639 11.898 16.438 1.00 95.06 108 PRO A C 1
ATOM 870 O O . PRO A 1 108 ? -0.647 11.969 15.715 1.00 95.06 108 PRO A O 1
ATOM 873 N N . GLU A 1 109 ? -1.695 11.038 17.453 1.00 95.12 109 GLU A N 1
ATOM 874 C CA . GLU A 1 109 ? -0.632 10.092 17.79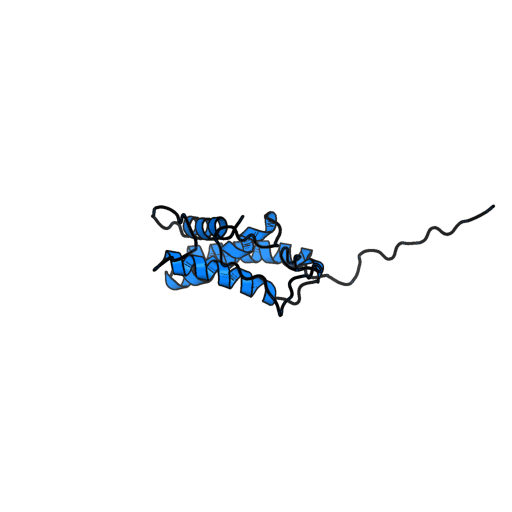4 1.00 95.12 109 GLU A CA 1
ATOM 875 C C . GLU A 1 109 ? -0.435 9.022 16.712 1.00 95.12 109 GLU A C 1
ATOM 877 O O . GLU A 1 109 ? 0.698 8.665 16.377 1.00 95.12 109 GLU A O 1
ATOM 882 N N . LEU A 1 110 ? -1.532 8.544 16.113 1.00 95.62 110 LEU A N 1
ATOM 883 C CA . LEU A 1 110 ? -1.488 7.595 15.003 1.00 95.62 110 LEU A CA 1
ATOM 884 C C . LEU A 1 110 ? -0.985 8.275 13.731 1.00 95.62 110 LEU A C 1
ATOM 886 O O . LEU A 1 110 ? -0.166 7.696 13.017 1.00 95.62 110 LEU A O 1
ATOM 890 N N . LEU A 1 111 ? -1.420 9.513 13.480 1.00 96.56 111 LEU A N 1
ATOM 891 C CA . LEU A 1 111 ? -0.956 10.308 12.347 1.00 96.56 111 LEU A CA 1
ATOM 892 C C . LEU A 1 111 ? 0.550 10.584 12.434 1.00 96.56 111 LEU A C 1
ATOM 894 O O . LEU A 1 111 ? 1.272 10.321 11.473 1.00 96.56 111 LEU A O 1
ATOM 898 N N . GLN A 1 112 ? 1.034 11.045 13.591 1.00 97.00 112 GLN A N 1
ATOM 899 C CA . GLN A 1 112 ? 2.455 11.314 13.815 1.00 97.00 112 GLN A CA 1
ATOM 900 C C . GLN A 1 112 ? 3.292 10.045 13.626 1.00 97.00 112 GLN A C 1
ATOM 902 O O . GLN A 1 112 ? 4.304 10.065 12.925 1.00 97.00 112 GLN A O 1
ATOM 907 N N . LYS A 1 113 ? 2.856 8.918 14.205 1.00 96.06 113 LYS A N 1
ATOM 908 C CA . LYS A 1 113 ? 3.528 7.624 14.034 1.00 96.06 113 LYS A CA 1
ATOM 909 C C . LYS A 1 113 ? 3.595 7.211 12.562 1.00 96.06 113 LYS A C 1
ATOM 911 O O . LYS A 1 113 ? 4.660 6.807 12.096 1.00 96.06 113 LYS A O 1
ATOM 916 N N . ALA A 1 114 ? 2.470 7.297 11.852 1.00 97.19 114 ALA A N 1
ATOM 917 C CA . ALA A 1 114 ? 2.373 6.921 10.447 1.00 97.19 114 ALA A CA 1
ATOM 918 C C . ALA A 1 114 ? 3.310 7.767 9.578 1.00 97.19 114 ALA A C 1
ATOM 920 O O . ALA A 1 114 ? 4.059 7.206 8.786 1.00 97.19 114 ALA A O 1
ATOM 921 N N . GLN A 1 115 ? 3.330 9.088 9.777 1.00 97.50 115 GLN A N 1
ATOM 922 C CA . GLN A 1 115 ? 4.210 10.005 9.049 1.00 97.50 115 GLN A CA 1
ATOM 923 C C . GLN A 1 115 ? 5.688 9.697 9.296 1.00 97.50 115 GLN A C 1
ATOM 925 O O . GLN A 1 115 ? 6.422 9.461 8.343 1.00 97.50 115 GLN A O 1
ATOM 930 N N . LEU A 1 116 ? 6.111 9.590 10.561 1.00 97.81 116 LEU A N 1
ATOM 931 C CA . LEU A 1 116 ? 7.509 9.297 10.901 1.00 97.81 116 LEU A CA 1
ATOM 932 C C . LEU A 1 116 ? 8.000 8.001 10.246 1.00 97.81 116 LEU A C 1
ATOM 934 O O . LEU A 1 116 ? 9.086 7.957 9.669 1.00 97.81 116 LEU A O 1
ATOM 938 N N . LYS A 1 117 ? 7.193 6.938 10.322 1.00 97.31 117 LYS A N 1
ATOM 939 C CA . LYS A 1 117 ? 7.556 5.629 9.768 1.00 97.31 117 LYS A CA 1
ATOM 940 C C . LYS A 1 117 ? 7.481 5.577 8.247 1.00 97.31 117 LYS A C 1
ATOM 942 O O . LYS A 1 117 ? 8.295 4.901 7.619 1.00 97.31 117 LYS A O 1
ATOM 947 N N . HIS A 1 118 ? 6.523 6.285 7.662 1.00 97.62 118 HIS A N 1
ATOM 948 C CA . HIS A 1 118 ? 6.429 6.452 6.221 1.00 97.62 118 HIS A CA 1
ATOM 949 C C . HIS A 1 118 ? 7.659 7.180 5.677 1.00 97.62 118 HIS A C 1
ATOM 951 O O . HIS A 1 118 ? 8.284 6.687 4.744 1.00 97.62 118 HIS A O 1
ATOM 957 N N . ASP A 1 119 ? 8.045 8.300 6.284 1.00 96.50 119 ASP A N 1
ATOM 958 C CA . ASP A 1 119 ? 9.154 9.127 5.812 1.00 96.50 119 ASP A CA 1
ATOM 959 C C . ASP A 1 119 ? 10.496 8.396 5.939 1.00 96.50 119 ASP A C 1
ATOM 961 O O . ASP A 1 119 ? 11.303 8.422 5.009 1.00 96.50 119 ASP A O 1
ATOM 965 N N . GLU A 1 120 ? 10.699 7.658 7.036 1.00 96.06 120 GLU A N 1
ATOM 966 C CA . GLU A 1 120 ? 11.859 6.781 7.235 1.00 96.06 120 GLU A CA 1
ATOM 967 C C . GLU A 1 120 ? 12.025 5.781 6.078 1.00 96.06 120 GLU A C 1
ATOM 969 O O . GLU A 1 120 ? 13.101 5.679 5.481 1.00 96.06 120 GLU A O 1
ATOM 974 N N . LEU A 1 121 ? 10.957 5.059 5.725 1.00 96.19 121 LEU A N 1
ATOM 975 C CA . LEU A 1 121 ? 10.999 4.069 4.648 1.00 96.19 121 LEU A CA 1
ATOM 976 C C . LEU A 1 121 ? 11.037 4.709 3.263 1.00 96.19 121 LEU A C 1
ATOM 978 O O . LEU A 1 121 ? 11.711 4.185 2.378 1.00 96.19 121 LEU A O 1
ATOM 982 N N . MET A 1 122 ? 10.370 5.846 3.065 1.00 95.38 122 MET A N 1
ATOM 983 C CA . MET A 1 122 ? 10.429 6.572 1.800 1.00 95.38 122 MET A CA 1
ATOM 984 C C . MET A 1 122 ? 11.830 7.090 1.513 1.00 95.38 122 MET A C 1
ATOM 986 O O . MET A 1 122 ? 12.257 7.019 0.367 1.00 95.38 122 MET A O 1
ATOM 990 N N . MET A 1 123 ? 12.583 7.544 2.517 1.00 93.31 123 MET A N 1
ATOM 991 C CA . MET A 1 123 ? 13.991 7.903 2.319 1.00 93.31 123 MET A CA 1
ATOM 992 C C . MET A 1 123 ? 14.816 6.708 1.832 1.00 93.31 123 MET A C 1
ATOM 994 O O . MET A 1 123 ? 15.581 6.842 0.878 1.00 93.31 123 MET A O 1
ATOM 998 N N . GLN A 1 124 ? 14.629 5.529 2.431 1.00 93.31 124 GLN A N 1
ATOM 999 C CA . GLN A 1 124 ? 15.326 4.312 2.000 1.00 93.31 124 GLN A CA 1
ATOM 1000 C C . GLN A 1 124 ? 14.917 3.890 0.583 1.00 93.31 124 GLN A C 1
ATOM 1002 O O . GLN A 1 124 ? 15.774 3.530 -0.225 1.00 93.31 124 GLN A O 1
ATOM 1007 N N . LEU A 1 125 ? 13.621 3.972 0.270 1.00 93.81 125 LEU A N 1
ATOM 1008 C CA . LEU A 1 125 ? 13.069 3.651 -1.042 1.00 93.81 125 LEU A CA 1
ATOM 1009 C C . LEU A 1 125 ? 13.606 4.606 -2.116 1.00 93.81 125 LEU A C 1
ATOM 1011 O O . LEU A 1 125 ? 14.081 4.158 -3.156 1.00 93.81 125 LEU A O 1
ATOM 1015 N N . CYS A 1 126 ? 13.594 5.911 -1.844 1.00 92.75 126 CYS A N 1
ATOM 1016 C CA . CYS A 1 126 ? 14.155 6.938 -2.717 1.00 92.75 126 CYS A CA 1
ATOM 1017 C C . CYS A 1 126 ? 15.647 6.713 -2.949 1.00 92.75 126 CYS A C 1
ATOM 1019 O O . CYS A 1 126 ? 16.076 6.673 -4.093 1.00 92.75 126 CYS A O 1
ATOM 1021 N N . ASN A 1 127 ? 16.432 6.477 -1.897 1.00 91.56 127 ASN A N 1
ATOM 1022 C CA . ASN A 1 127 ? 17.862 6.197 -2.044 1.00 91.56 127 ASN A CA 1
ATOM 1023 C C . ASN A 1 127 ? 18.138 4.944 -2.898 1.00 91.56 127 ASN A C 1
ATOM 1025 O O . ASN A 1 127 ? 19.174 4.845 -3.549 1.00 91.56 127 ASN A O 1
ATOM 1029 N N . ARG A 1 128 ? 17.215 3.974 -2.900 1.00 92.06 128 ARG A N 1
ATOM 1030 C CA . ARG A 1 128 ? 17.339 2.739 -3.679 1.00 92.06 128 ARG A CA 1
ATOM 1031 C C . ARG A 1 128 ? 16.898 2.889 -5.138 1.00 92.06 128 ARG A C 1
ATOM 1033 O O . ARG A 1 128 ? 17.535 2.296 -6.004 1.00 92.06 128 ARG A O 1
ATOM 1040 N N . TYR A 1 129 ? 15.804 3.605 -5.383 1.00 91.88 129 TYR A N 1
ATOM 1041 C CA . TYR A 1 129 ? 15.056 3.571 -6.648 1.00 91.88 129 TYR A CA 1
ATOM 1042 C C . TYR A 1 129 ? 14.933 4.920 -7.356 1.00 91.88 129 TYR A C 1
ATOM 1044 O O . TYR A 1 129 ? 14.394 4.992 -8.458 1.00 91.88 129 TYR A O 1
ATOM 1052 N N . ILE A 1 130 ? 15.411 5.997 -6.742 1.00 87.38 130 ILE A N 1
ATOM 1053 C CA . ILE A 1 130 ? 15.617 7.275 -7.414 1.00 87.38 130 ILE A CA 1
ATOM 1054 C C . ILE A 1 130 ? 17.115 7.362 -7.647 1.00 87.38 130 ILE A C 1
ATOM 1056 O O . ILE A 1 130 ? 17.889 7.657 -6.738 1.00 87.38 130 ILE A O 1
ATOM 1060 N N . GLY A 1 131 ? 17.530 7.032 -8.867 1.00 66.12 131 GLY A N 1
ATOM 1061 C CA . GLY A 1 131 ? 18.923 7.143 -9.259 1.00 66.12 131 GLY A CA 1
ATOM 1062 C C . GLY A 1 131 ? 19.412 8.576 -9.063 1.00 66.12 131 GLY A C 1
ATOM 1063 O O . GLY A 1 131 ? 19.026 9.480 -9.802 1.00 66.12 131 GLY A O 1
ATOM 1064 N N . VAL A 1 132 ? 20.328 8.779 -8.112 1.00 54.62 132 VAL A N 1
ATOM 1065 C CA . VAL A 1 132 ? 21.404 9.762 -8.278 1.00 54.62 132 VAL A CA 1
ATOM 1066 C C . VAL A 1 132 ? 22.173 9.317 -9.515 1.00 54.62 132 VAL A C 1
ATOM 1068 O O . VAL A 1 132 ? 23.097 8.509 -9.447 1.00 54.62 132 VAL A O 1
ATOM 1071 N N . GLY A 1 133 ? 21.730 9.775 -10.680 1.00 47.81 133 GLY A N 1
ATOM 1072 C CA . GLY A 1 133 ? 22.420 9.558 -11.938 1.00 47.81 133 GLY A CA 1
ATOM 1073 C C . GLY A 1 133 ? 23.719 10.350 -11.970 1.00 47.81 133 GLY A C 1
ATOM 1074 O O . GLY A 1 133 ? 23.785 11.292 -12.728 1.00 47.81 133 GLY A O 1
ATOM 1075 N N . PHE A 1 134 ? 24.710 10.014 -11.139 1.00 45.66 134 PHE A N 1
ATOM 1076 C CA . PHE A 1 134 ? 26.123 10.403 -11.244 1.00 45.66 134 PHE A CA 1
ATOM 1077 C C . PHE A 1 134 ? 26.929 9.570 -10.227 1.00 45.66 134 PHE A C 1
ATOM 1079 O O . PHE A 1 134 ? 27.023 9.951 -9.065 1.00 45.66 134 PHE A O 1
ATOM 1086 N N . GLY A 1 135 ? 27.527 8.437 -10.635 1.00 43.09 135 GLY A N 1
ATOM 1087 C CA . GLY A 1 135 ? 28.655 7.880 -9.863 1.00 43.09 135 GLY A CA 1
ATOM 1088 C C . GLY A 1 135 ? 28.836 6.366 -9.705 1.00 43.09 135 GLY A C 1
ATOM 1089 O O . GLY A 1 135 ? 29.712 5.985 -8.937 1.00 43.09 135 GLY A O 1
ATOM 1090 N N . ALA A 1 136 ? 28.111 5.484 -10.401 1.00 40.75 136 ALA A N 1
ATOM 1091 C CA . ALA A 1 136 ? 28.379 4.037 -10.330 1.00 40.75 136 ALA A CA 1
ATOM 1092 C C . ALA A 1 136 ? 28.937 3.472 -11.655 1.00 40.75 136 ALA A C 1
ATOM 1094 O O . ALA A 1 136 ? 28.220 2.891 -12.459 1.00 40.75 136 ALA A O 1
ATOM 1095 N N . GLN A 1 137 ? 30.254 3.656 -11.817 1.00 43.41 137 GLN A N 1
ATOM 1096 C CA . GLN A 1 137 ? 31.212 2.890 -12.637 1.00 43.41 137 GLN A CA 1
ATOM 1097 C C . GLN A 1 137 ? 31.063 2.874 -14.174 1.00 43.41 137 GLN A C 1
ATOM 1099 O O . GLN A 1 137 ? 30.581 1.919 -14.779 1.00 43.41 137 GLN A O 1
ATOM 1104 N N . LEU A 1 138 ? 31.739 3.835 -14.817 1.00 41.72 138 LEU A N 1
ATOM 1105 C CA . LEU A 1 138 ? 32.608 3.493 -15.947 1.00 41.72 138 LEU A CA 1
ATOM 1106 C C . LEU A 1 138 ? 33.689 2.540 -15.411 1.00 41.72 138 LEU A C 1
ATOM 1108 O O . LEU A 1 138 ? 34.431 2.911 -14.501 1.00 41.72 138 LEU A O 1
ATOM 1112 N N . LYS A 1 139 ? 33.766 1.310 -15.930 1.00 43.66 139 LYS A N 1
ATOM 1113 C CA . LYS A 1 139 ? 34.908 0.421 -15.668 1.00 43.66 139 LYS A CA 1
ATOM 1114 C C . LYS A 1 139 ? 36.197 1.149 -16.092 1.00 43.66 139 LYS A C 1
ATOM 1116 O O . LYS A 1 139 ? 36.288 1.504 -17.267 1.00 43.66 139 LYS A O 1
ATOM 1121 N N . PRO A 1 140 ? 37.192 1.363 -15.211 1.00 38.91 140 PRO A N 1
ATOM 1122 C CA . PRO A 1 140 ? 38.525 1.716 -15.669 1.00 38.91 140 PRO A CA 1
ATOM 1123 C C . PRO A 1 140 ? 39.143 0.478 -16.330 1.00 38.91 140 PRO A C 1
ATOM 1125 O O . PRO A 1 140 ? 39.002 -0.642 -15.834 1.00 38.91 140 PRO A O 1
ATOM 1128 N N . GLY A 1 141 ? 39.735 0.683 -17.504 1.00 42.34 141 GLY A N 1
ATOM 1129 C CA . GLY A 1 141 ? 40.231 -0.376 -18.371 1.00 42.34 141 GLY A CA 1
ATOM 1130 C C . GLY A 1 141 ? 41.341 -1.224 -17.754 1.00 42.34 141 GLY A C 1
ATOM 1131 O O . GLY A 1 141 ? 42.134 -0.760 -16.939 1.00 42.34 141 GLY A O 1
ATOM 1132 N N . ILE A 1 142 ? 41.426 -2.463 -18.231 1.00 47.28 142 ILE A N 1
ATOM 1133 C CA . ILE A 1 142 ? 42.700 -3.167 -18.335 1.00 47.28 142 ILE A CA 1
ATOM 1134 C C . ILE A 1 142 ? 42.872 -3.480 -19.815 1.00 47.28 142 ILE A C 1
ATOM 1136 O O . ILE A 1 142 ? 42.366 -4.472 -20.336 1.00 47.28 142 ILE A O 1
ATOM 1140 N N . GLU A 1 143 ? 43.541 -2.564 -20.501 1.00 48.12 143 GLU A N 1
ATOM 1141 C CA . GLU A 1 143 ? 44.266 -2.874 -21.719 1.00 48.12 143 GLU A CA 1
ATOM 1142 C C . GLU A 1 143 ? 45.566 -3.571 -21.291 1.00 48.12 143 GLU A C 1
ATOM 1144 O O . GLU A 1 143 ? 46.348 -3.018 -20.522 1.00 48.12 143 GLU A O 1
ATOM 1149 N N . SER A 1 144 ? 45.773 -4.816 -21.715 1.00 41.47 144 SER A N 1
ATOM 1150 C CA . SER A 1 144 ? 47.078 -5.282 -22.205 1.00 41.47 144 SER A CA 1
ATOM 1151 C C . SER A 1 144 ? 46.946 -6.690 -22.791 1.00 41.47 144 SER A C 1
ATOM 1153 O O . SER A 1 144 ? 46.738 -7.679 -22.094 1.00 41.47 144 SER A O 1
ATOM 1155 N N . ILE A 1 145 ? 47.065 -6.761 -24.116 1.00 43.50 145 ILE A N 1
ATOM 1156 C CA . ILE A 1 145 ? 47.594 -7.937 -24.818 1.00 43.50 145 ILE A CA 1
ATOM 1157 C C . ILE A 1 145 ? 49.131 -7.816 -24.719 1.00 43.50 145 ILE A C 1
ATOM 1159 O O . ILE A 1 145 ? 49.637 -6.690 -24.712 1.00 43.50 145 ILE A O 1
ATOM 1163 N N . PRO A 1 146 ? 49.893 -8.921 -24.653 1.00 50.84 146 PRO A N 1
ATOM 1164 C CA . PRO A 1 146 ? 50.553 -9.358 -25.886 1.00 50.84 146 PRO A CA 1
ATOM 1165 C C . PRO A 1 146 ? 50.595 -10.887 -26.081 1.00 50.84 146 PRO A C 1
ATOM 1167 O O . PRO A 1 146 ? 50.503 -11.667 -25.133 1.00 50.84 146 PRO A O 1
ATOM 1170 N N . LYS A 1 147 ? 50.729 -11.277 -27.355 1.00 45.06 147 LYS A N 1
ATOM 1171 C CA . LYS A 1 147 ? 51.320 -12.546 -27.803 1.00 45.06 147 LYS A CA 1
ATOM 1172 C C . LYS A 1 147 ? 52.836 -12.404 -27.851 1.00 45.06 147 LYS A C 1
ATOM 1174 O O . LYS A 1 147 ? 53.282 -11.275 -28.152 1.00 45.06 147 LYS A O 1
#

Sequence (147 aa):
MNFLELSQRLHREMRDSGTGMTSVENQRGRYLEMVEAVQEAWTGLQGSKAWDTTFYGNKPDITPVTQYSQYDPQILTKSLDVPYLPEQYQLVIVWKAMIGPAIRMNAPELLQKAQLKHDELMMQL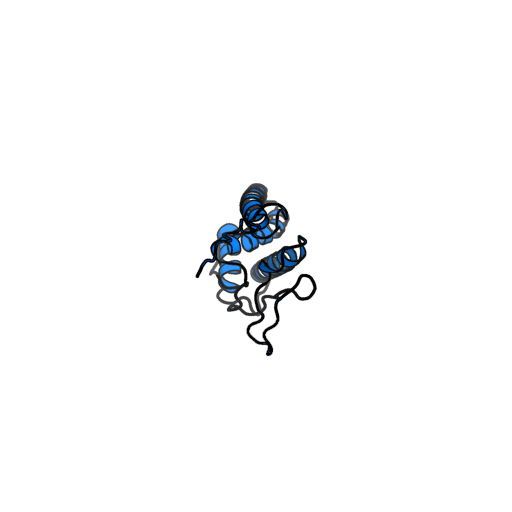CNRYIGVGFGAQLKPGIESIPK

Secondary structure (DSSP, 8-state):
--HHHHHHHHHHHTT--SS--S-STT--HHHHHHHHHHHHHHHHHHHSS---GGGSPB-TT-SS--B-BTTBPPPP-STT---SS-HHHHHHHHHHHHHHHHHHTT-HHHHHHHHHHHHHHHHHHHHHHS---S-S-PPPP------

pLDDT: mean 87.6, std 16.25, range [38.91, 98.25]

Foldseek 3Di:
DFLLVLLQVLCVLVVDDDDGDPWQPPDDDPSVLSSVLLQCLQLCVQQVDPWAPVQWDWDPPDPVIDTAHNVRGDGHDTRGHDHRGDPVLSCLSSLSSQCVVCVVVVPVVSNVVSVVVNVVSVVVVCVVTVDPPDDDDPDDDDDDDDD

Radius of gyration: 19.31 Å; chains: 1; bounding box: 69×26×46 Å